Protein AF-A0A0J1FW89-F1 (afdb_monomer_lite)

Secondary structure (DSSP, 8-state):
-----TTT----EEEEEETTEEEEEETTT--EEE--HHHHHHHHT-

Foldseek 3Di:
DQDADPVPRDSQWDWDDDPNFTKIARPPPRDMDGDDPVRVVVNVVD

Radius of gyration: 10.08 Å; chains: 1; bounding box: 20×20×27 Å

pLDDT: mean 84.3, std 9.48, range [50.91, 93.38]

Organism: NCBI:txid476652

Structure (mmCIF, N/CA/C/O backbone):
data_AF-A0A0J1FW89-F1
#
_entry.id   AF-A0A0J1FW89-F1
#
loop_
_atom_site.group_PDB
_atom_site.id
_atom_site.type_symbol
_atom_site.label_atom_id
_atom_site.label_alt_id
_atom_site.label_comp_id
_atom_site.label_asym_id
_atom_site.label_entity_id
_atom_site.label_seq_id
_atom_site.pdbx_PDB_ins_code
_atom_site.Cartn_x
_atom_site.Cartn_y
_atom_site.Cartn_z
_atom_site.occupancy
_atom_site.B_iso_or_equiv
_atom_site.auth_seq_id
_atom_site.auth_comp_id
_atom_site.auth_asym_id
_atom_site.auth_atom_id
_atom_site.pdbx_PDB_model_num
ATOM 1 N N . MET A 1 1 ? 4.497 -4.365 13.801 1.00 50.91 1 MET A N 1
ATOM 2 C CA . MET A 1 1 ? 4.288 -2.901 13.934 1.00 50.91 1 MET A CA 1
ATOM 3 C C . MET A 1 1 ? 3.229 -2.508 12.911 1.00 50.91 1 MET A C 1
ATOM 5 O O . MET A 1 1 ? 3.515 -2.515 11.728 1.00 50.91 1 MET A O 1
ATOM 9 N N . V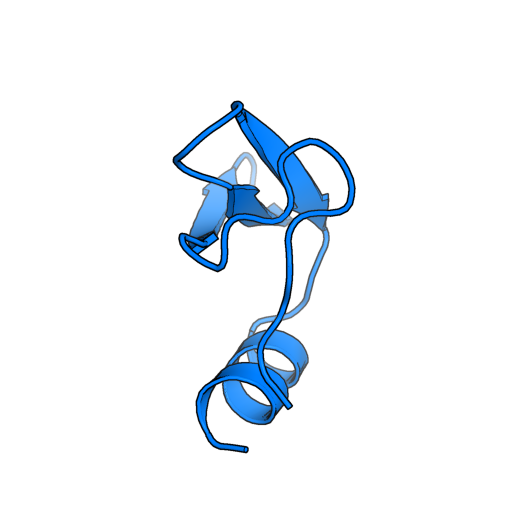AL A 1 2 ? 1.987 -2.248 13.334 1.00 59.59 2 VAL A N 1
ATOM 10 C CA . VAL A 1 2 ? 0.844 -2.070 12.413 1.00 59.59 2 VAL A CA 1
ATOM 11 C C . VAL A 1 2 ? 0.840 -0.660 11.813 1.00 59.59 2 VAL A C 1
ATOM 13 O O . VAL A 1 2 ? 0.796 0.313 12.571 1.00 59.59 2 VAL A O 1
ATOM 16 N N . LEU A 1 3 ? 0.832 -0.542 10.478 1.00 69.69 3 LEU A N 1
ATOM 17 C CA . LEU A 1 3 ? 0.704 0.744 9.779 1.00 69.69 3 LEU A CA 1
ATOM 18 C C . LEU A 1 3 ? -0.622 1.414 10.179 1.00 69.69 3 LEU A C 1
ATOM 20 O O . LEU A 1 3 ? -1.708 0.928 9.852 1.00 69.69 3 LEU A O 1
ATOM 24 N N . ARG A 1 4 ? -0.552 2.515 10.932 1.00 80.94 4 ARG A N 1
ATOM 25 C CA . ARG A 1 4 ? -1.722 3.321 11.303 1.00 80.94 4 ARG A CA 1
ATOM 26 C C . ARG A 1 4 ? -1.807 4.534 10.404 1.00 80.94 4 ARG A C 1
ATOM 28 O O . ARG A 1 4 ? -0.833 5.258 10.237 1.00 80.94 4 ARG A O 1
ATOM 35 N N . CYS A 1 5 ? -3.001 4.779 9.879 1.00 84.75 5 CYS A N 1
ATOM 36 C CA . CYS A 1 5 ? -3.214 5.889 8.977 1.00 84.75 5 CYS A CA 1
ATOM 37 C C . CYS A 1 5 ? -2.972 7.233 9.661 1.00 84.75 5 CYS A C 1
ATOM 39 O O . CYS A 1 5 ? -3.673 7.533 10.627 1.00 84.75 5 CYS A O 1
ATOM 41 N N . PRO A 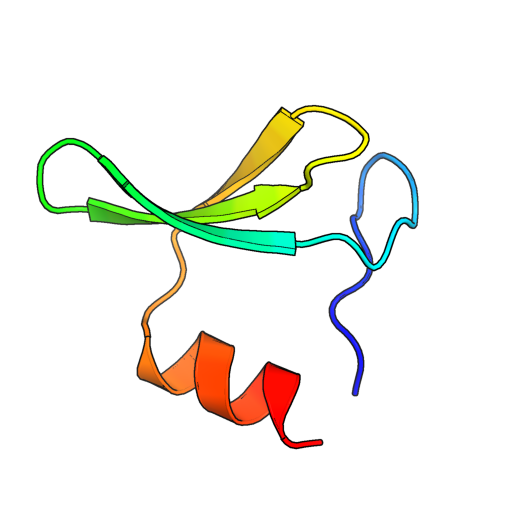1 6 ? -2.082 8.095 9.138 1.00 83.31 6 PRO A N 1
ATOM 42 C CA . PRO A 1 6 ? -1.801 9.388 9.758 1.00 83.31 6 PRO A CA 1
ATOM 43 C C . PRO A 1 6 ? -3.014 10.331 9.743 1.00 83.31 6 PRO A C 1
ATOM 45 O O . PRO A 1 6 ? -3.061 11.286 10.512 1.00 83.31 6 PRO A O 1
ATOM 48 N N . LYS A 1 7 ? -4.013 10.081 8.883 1.00 86.94 7 LYS A N 1
ATOM 49 C CA . LYS A 1 7 ? -5.224 10.911 8.762 1.00 86.94 7 LYS A CA 1
ATOM 50 C C . LYS A 1 7 ? -6.380 10.465 9.653 1.00 86.94 7 LYS A C 1
ATOM 52 O O . LYS A 1 7 ? -7.071 11.310 10.205 1.00 86.94 7 LYS A O 1
ATOM 57 N N . CYS A 1 8 ? -6.629 9.161 9.760 1.00 87.62 8 CYS A N 1
ATOM 58 C CA . CYS A 1 8 ? -7.813 8.628 10.451 1.00 87.62 8 CYS A CA 1
ATOM 59 C C . CYS A 1 8 ? -7.493 7.572 11.516 1.00 87.62 8 CYS A C 1
ATOM 61 O O . CYS A 1 8 ? -8.405 6.975 12.080 1.00 87.62 8 CYS A O 1
ATOM 63 N N . ASN A 1 9 ? -6.207 7.310 11.766 1.00 84.06 9 ASN A N 1
ATOM 64 C CA . ASN A 1 9 ? -5.691 6.315 12.709 1.00 84.06 9 ASN A CA 1
ATOM 65 C C . ASN A 1 9 ? -6.176 4.871 12.465 1.00 84.06 9 ASN A C 1
ATOM 67 O O . ASN A 1 9 ? -5.996 3.991 13.306 1.00 84.06 9 ASN A O 1
ATOM 71 N N . SER A 1 10 ? -6.790 4.622 11.306 1.00 86.38 10 SER A N 1
ATOM 72 C CA . SER A 1 10 ? -7.248 3.305 10.876 1.00 86.38 10 SER A CA 1
ATOM 73 C C . SER A 1 10 ? -6.065 2.448 10.443 1.00 86.38 10 SER A C 1
ATOM 75 O O . SER A 1 10 ? -5.139 2.931 9.799 1.00 86.38 10 SER A O 1
ATOM 77 N N . ASN A 1 11 ? -6.125 1.161 10.754 1.00 83.50 11 ASN A N 1
ATOM 78 C CA . ASN A 1 11 ? -5.194 0.133 10.287 1.00 83.50 11 ASN A CA 1
ATOM 79 C C . ASN A 1 11 ? -5.670 -0.548 8.991 1.00 83.50 11 ASN A C 1
ATOM 81 O O . ASN A 1 11 ? -5.089 -1.536 8.553 1.00 83.50 11 ASN A O 1
ATOM 85 N N . LYS A 1 12 ? -6.759 -0.055 8.388 1.00 84.88 12 LYS A N 1
ATOM 86 C CA . LYS A 1 12 ? -7.318 -0.607 7.152 1.00 84.88 12 LYS A CA 1
ATOM 87 C C . LYS A 1 12 ? -6.582 -0.040 5.948 1.00 84.88 12 LYS A C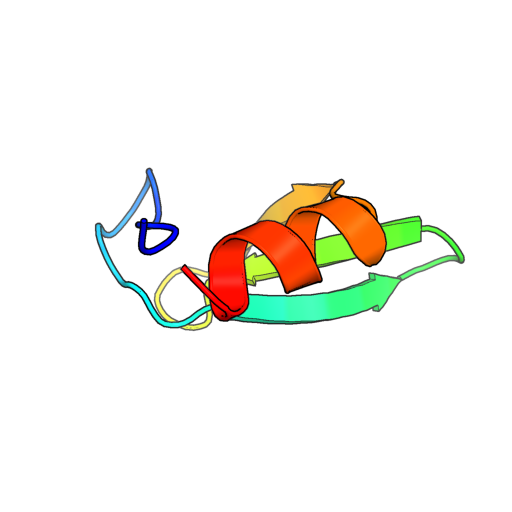 1
ATOM 89 O O . LYS A 1 12 ? -7.019 0.956 5.369 1.00 84.88 12 LYS A O 1
ATOM 94 N N . TYR A 1 13 ? -5.496 -0.695 5.580 1.00 86.81 13 TYR A N 1
ATOM 95 C CA . TYR A 1 13 ? -4.734 -0.401 4.378 1.00 86.81 13 TYR A CA 1
ATOM 96 C C . TYR A 1 13 ? -4.883 -1.505 3.333 1.00 86.81 13 TYR A C 1
ATOM 98 O O . TYR A 1 13 ? -5.162 -2.658 3.663 1.00 86.81 13 TYR A O 1
ATOM 106 N N . TYR A 1 14 ? -4.739 -1.125 2.070 1.00 86.69 14 TYR A N 1
ATOM 107 C CA . TYR A 1 14 ? -4.714 -2.024 0.929 1.00 86.69 14 TYR A CA 1
ATOM 108 C C . TYR A 1 14 ? -3.618 -1.568 -0.027 1.00 86.69 14 TYR A C 1
ATOM 110 O O . TYR A 1 14 ? -3.535 -0.387 -0.362 1.00 86.69 14 TYR A O 1
ATOM 118 N N . TYR A 1 15 ? -2.785 -2.512 -0.433 1.00 88.81 15 TYR A N 1
ATOM 119 C CA . TYR A 1 15 ? -1.709 -2.297 -1.383 1.00 88.81 15 TYR A CA 1
ATOM 120 C C . TYR A 1 15 ? -2.231 -2.505 -2.813 1.00 88.81 15 TYR A C 1
ATOM 122 O O . TYR A 1 15 ? -2.948 -3.473 -3.077 1.00 88.81 15 TYR A O 1
ATOM 130 N N . THR A 1 16 ? -1.904 -1.589 -3.725 1.00 90.12 16 THR A N 1
ATOM 131 C CA . THR A 1 16 ? -2.330 -1.629 -5.131 1.00 90.12 16 THR A CA 1
ATOM 132 C C . THR A 1 16 ? -1.323 -0.934 -6.041 1.00 90.12 16 THR A C 1
ATOM 134 O O . THR A 1 16 ? -0.439 -0.218 -5.583 1.00 90.12 16 THR A O 1
ATOM 137 N N . TYR A 1 17 ? -1.505 -1.100 -7.348 1.00 90.88 17 TYR A N 1
ATOM 138 C CA . TYR A 1 17 ? -0.718 -0.428 -8.375 1.00 90.88 17 TYR A CA 1
ATOM 139 C C . TYR A 1 17 ? -1.595 0.562 -9.146 1.00 90.88 17 TYR A C 1
ATOM 141 O O . TYR A 1 17 ? -2.690 0.203 -9.585 1.00 90.88 17 TYR A O 1
ATOM 149 N N . ILE A 1 18 ? -1.130 1.801 -9.321 1.00 87.44 18 ILE A N 1
ATOM 150 C CA . ILE A 1 18 ? -1.769 2.806 -10.186 1.00 87.44 18 ILE A CA 1
ATOM 151 C C . ILE A 1 18 ? -0.693 3.390 -11.096 1.00 87.44 18 ILE A C 1
ATOM 153 O O . ILE A 1 18 ? 0.308 3.890 -10.601 1.00 87.44 18 ILE A O 1
ATOM 157 N N . ASN A 1 19 ? -0.897 3.349 -12.417 1.00 89.75 19 ASN A N 1
ATOM 158 C CA . ASN A 1 19 ? 0.071 3.850 -13.406 1.00 89.75 19 ASN A CA 1
ATOM 159 C C . ASN A 1 19 ? 1.498 3.307 -13.182 1.00 89.75 19 ASN A C 1
ATOM 161 O O . ASN A 1 19 ? 2.450 4.079 -13.146 1.00 89.75 19 ASN A O 1
ATOM 165 N N . GLU A 1 20 ? 1.627 1.992 -12.965 1.00 88.12 20 GLU A N 1
ATOM 166 C CA . GLU A 1 20 ? 2.910 1.311 -12.695 1.00 88.12 20 GLU A CA 1
ATOM 167 C C . GLU A 1 20 ? 3.620 1.754 -11.398 1.00 88.12 20 GLU A C 1
ATOM 169 O O . GLU A 1 20 ? 4.751 1.351 -11.145 1.00 88.12 20 GLU A O 1
ATOM 174 N N . GLN A 1 21 ? 2.956 2.538 -10.541 1.00 89.38 21 GLN A N 1
ATOM 175 C CA . GLN A 1 21 ? 3.467 2.928 -9.228 1.00 89.38 21 GLN A CA 1
ATOM 176 C C . GLN A 1 21 ? 2.847 2.084 -8.119 1.00 89.38 21 GLN A C 1
ATOM 178 O O . GLN A 1 21 ? 1.630 1.888 -8.067 1.00 89.38 21 GLN A O 1
ATOM 183 N N . GLU A 1 22 ? 3.702 1.624 -7.212 1.00 93.38 22 GLU A N 1
ATOM 184 C CA . GLU A 1 22 ? 3.334 0.893 -6.003 1.00 93.38 22 GLU A CA 1
ATOM 185 C C . GLU A 1 22 ? 2.783 1.861 -4.956 1.00 93.38 22 GLU A C 1
ATOM 187 O O . GLU A 1 22 ? 3.473 2.792 -4.524 1.00 93.38 22 GLU A O 1
ATOM 192 N N . ILE A 1 23 ? 1.528 1.660 -4.555 1.00 91.88 23 ILE A N 1
ATOM 193 C CA . ILE A 1 23 ? 0.868 2.523 -3.582 1.00 91.88 23 ILE A CA 1
ATOM 194 C C . ILE A 1 23 ? 0.143 1.727 -2.500 1.00 91.88 23 ILE A C 1
ATOM 196 O O . ILE A 1 23 ? -0.398 0.641 -2.713 1.00 91.88 23 ILE A O 1
ATOM 200 N N . VAL A 1 24 ? 0.060 2.334 -1.326 1.00 90.25 24 VAL A N 1
ATOM 201 C CA . VAL A 1 24 ? -0.674 1.831 -0.172 1.00 90.25 24 VAL A CA 1
ATOM 202 C C . VAL A 1 24 ? -1.770 2.830 0.160 1.00 90.25 24 VAL A C 1
ATOM 204 O O . VAL A 1 24 ? -1.509 4.007 0.399 1.00 90.25 24 VAL A O 1
ATOM 207 N N . LEU A 1 25 ? -3.019 2.365 0.158 1.00 90.06 25 LEU A N 1
ATOM 208 C CA . LEU A 1 25 ? -4.202 3.203 0.321 1.00 90.06 25 LEU A CA 1
ATOM 209 C C . LEU A 1 25 ? -4.982 2.822 1.579 1.00 90.06 25 LEU A C 1
ATOM 211 O O . LEU A 1 25 ? -5.317 1.663 1.819 1.00 90.06 25 LEU A O 1
ATOM 215 N N . CYS A 1 26 ? -5.310 3.818 2.393 1.00 90.69 26 CYS A N 1
ATOM 216 C CA . CYS A 1 26 ? -6.150 3.686 3.567 1.00 90.69 26 CYS A CA 1
ATOM 217 C C . CYS A 1 26 ? -7.627 3.658 3.166 1.00 90.69 26 CYS A C 1
ATOM 219 O O . CYS A 1 26 ? -8.208 4.670 2.767 1.00 90.69 26 CYS A O 1
ATOM 221 N N . ARG A 1 27 ? -8.282 2.517 3.372 1.00 88.31 27 ARG A N 1
ATOM 222 C CA . ARG A 1 27 ? -9.688 2.297 3.001 1.00 88.31 27 ARG A CA 1
ATOM 223 C C . ARG A 1 27 ? -10.681 3.128 3.820 1.00 88.31 27 ARG A C 1
ATOM 225 O O . ARG A 1 27 ? -11.832 3.266 3.425 1.00 88.31 27 ARG A O 1
ATOM 232 N N . SER A 1 28 ? -10.265 3.656 4.970 1.00 89.31 28 SER A N 1
ATOM 233 C CA . SER A 1 28 ? -11.141 4.447 5.844 1.00 89.31 28 SER A CA 1
ATOM 234 C C . SER A 1 28 ? -11.283 5.906 5.417 1.00 89.31 28 SER A C 1
ATOM 236 O O . SER A 1 28 ? -12.355 6.469 5.594 1.00 89.31 28 SER A O 1
ATOM 238 N N . CYS A 1 2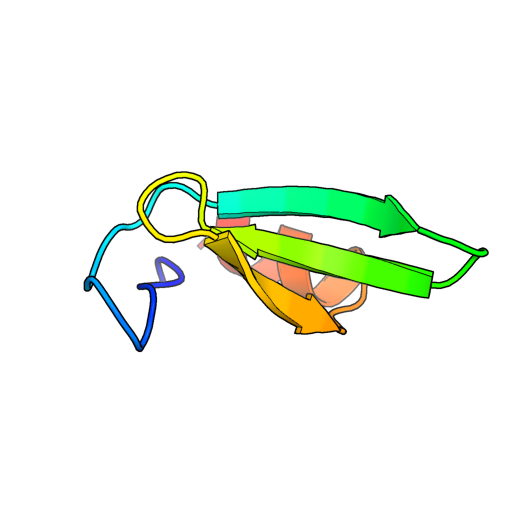9 ? -10.225 6.528 4.894 1.00 89.62 29 CYS A N 1
ATOM 239 C CA . CYS A 1 29 ? -10.230 7.963 4.578 1.00 89.62 29 CYS A CA 1
ATOM 240 C C . CYS A 1 29 ? -9.711 8.301 3.175 1.00 89.62 29 CYS A C 1
ATOM 242 O O . CYS A 1 29 ? -9.698 9.471 2.809 1.00 89.62 29 CYS A O 1
ATOM 244 N N . GLY A 1 30 ? -9.260 7.307 2.404 1.00 88.62 30 GLY A N 1
ATOM 245 C CA . GLY A 1 30 ? -8.702 7.507 1.067 1.00 88.62 30 GLY A CA 1
ATOM 246 C C . GLY A 1 30 ? -7.285 8.082 1.047 1.00 88.62 30 GLY A C 1
ATOM 247 O O . GLY A 1 30 ? -6.779 8.385 -0.028 1.00 88.62 30 GLY A O 1
ATOM 248 N N . TYR A 1 31 ? -6.633 8.242 2.206 1.00 89.62 31 TYR A N 1
ATOM 249 C CA . TYR A 1 31 ? -5.215 8.603 2.264 1.00 89.62 31 TYR A CA 1
ATOM 250 C C . TYR A 1 31 ? -4.376 7.547 1.548 1.00 89.62 31 TYR A C 1
ATOM 252 O O . TYR A 1 31 ? -4.604 6.361 1.761 1.00 89.62 31 TYR A O 1
ATOM 260 N N . TRP A 1 32 ? -3.407 7.963 0.744 1.00 89.25 32 TRP A N 1
ATOM 261 C CA . TRP A 1 32 ? -2.509 7.056 0.046 1.00 89.25 32 TRP A CA 1
ATOM 262 C C . TRP A 1 32 ? -1.075 7.573 0.100 1.00 89.25 32 TRP A C 1
ATOM 264 O O . TRP A 1 32 ? -0.839 8.775 0.243 1.00 89.25 32 TRP A O 1
ATOM 274 N N . GLU A 1 33 ? -0.135 6.647 -0.010 1.00 89.12 33 GLU A N 1
ATOM 275 C CA . GLU A 1 33 ? 1.299 6.908 -0.069 1.00 89.12 33 GLU A CA 1
ATOM 276 C C . GLU A 1 33 ? 1.970 5.895 -1.002 1.00 89.12 33 GLU A C 1
ATOM 278 O O . GLU A 1 33 ? 1.452 4.797 -1.209 1.00 89.12 33 GLU A O 1
ATOM 283 N N . SER A 1 34 ? 3.101 6.269 -1.595 1.00 90.88 34 SER A N 1
ATOM 284 C CA . SER A 1 34 ? 3.923 5.357 -2.392 1.00 90.88 34 SER A CA 1
ATOM 285 C C . SER A 1 34 ? 4.772 4.488 -1.470 1.00 90.88 34 SER A C 1
ATOM 287 O O . SER A 1 34 ? 5.510 5.027 -0.642 1.00 90.88 34 SER A O 1
ATOM 289 N N . MET A 1 35 ? 4.689 3.171 -1.621 1.00 88.19 35 MET A N 1
ATOM 290 C CA . MET A 1 35 ? 5.422 2.212 -0.793 1.00 88.19 35 MET A CA 1
ATOM 291 C C . MET A 1 35 ? 5.684 0.944 -1.598 1.00 88.19 35 MET A C 1
ATOM 293 O O . MET A 1 35 ? 4.771 0.431 -2.241 1.00 88.19 35 MET A O 1
ATOM 297 N N . SER A 1 36 ? 6.915 0.442 -1.543 1.00 90.19 36 SER A N 1
ATOM 298 C CA . SER A 1 36 ? 7.331 -0.791 -2.214 1.00 90.19 36 SER A CA 1
ATOM 299 C C . SER A 1 36 ? 6.652 -2.018 -1.597 1.00 90.19 36 SER A C 1
ATOM 301 O O . SER A 1 36 ? 6.379 -2.040 -0.392 1.00 90.19 36 SER A O 1
ATOM 303 N N . LEU A 1 37 ? 6.442 -3.073 -2.388 1.00 86.69 37 LEU A N 1
ATOM 304 C CA . LEU A 1 37 ? 5.864 -4.335 -1.910 1.00 86.69 37 LEU A CA 1
ATOM 305 C C . LEU A 1 37 ? 6.649 -4.925 -0.726 1.00 86.69 37 LEU A C 1
ATOM 307 O O . LEU A 1 37 ? 6.049 -5.336 0.261 1.00 86.69 37 LEU A O 1
ATOM 311 N N . ASP A 1 38 ? 7.983 -4.906 -0.795 1.00 88.69 38 ASP A N 1
ATOM 312 C CA . ASP A 1 38 ? 8.867 -5.449 0.248 1.00 88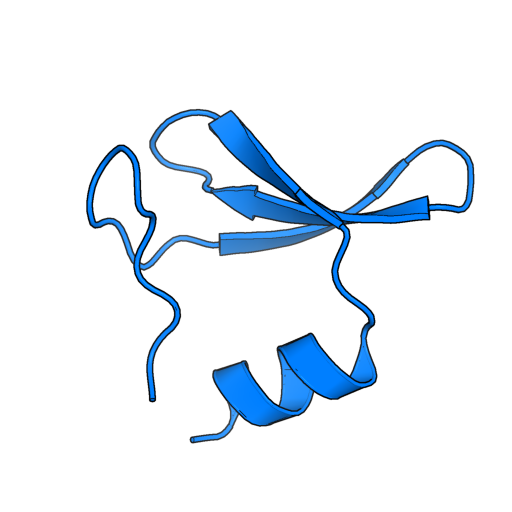.69 38 ASP A CA 1
ATOM 313 C C . ASP A 1 38 ? 8.695 -4.726 1.600 1.00 88.69 38 ASP A C 1
ATOM 315 O O . ASP A 1 38 ? 8.602 -5.358 2.656 1.00 88.69 38 ASP A O 1
ATOM 319 N N . ASP A 1 39 ? 8.571 -3.394 1.5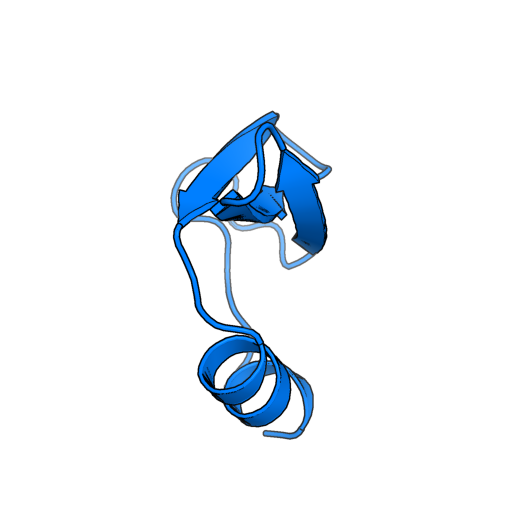74 1.00 87.19 39 ASP A N 1
ATOM 320 C CA . ASP A 1 39 ? 8.309 -2.586 2.769 1.00 87.19 39 ASP A CA 1
ATOM 321 C C . ASP A 1 39 ? 6.918 -2.882 3.345 1.00 87.19 39 ASP A C 1
ATOM 323 O O . ASP A 1 39 ? 6.761 -3.059 4.559 1.00 87.19 39 ASP A O 1
ATOM 327 N N . TRP A 1 40 ? 5.911 -2.992 2.474 1.00 85.69 40 TRP A N 1
ATOM 328 C CA . TRP A 1 40 ? 4.550 -3.351 2.864 1.00 85.69 40 TRP A CA 1
ATOM 329 C C . TRP A 1 40 ? 4.486 -4.738 3.529 1.00 85.69 40 TRP A C 1
ATOM 331 O O . TRP A 1 40 ? 3.861 -4.891 4.584 1.00 85.69 40 TRP A O 1
ATOM 341 N N . GLU A 1 41 ? 5.169 -5.742 2.974 1.00 85.00 41 GLU A N 1
ATOM 342 C CA . GLU A 1 41 ? 5.209 -7.099 3.534 1.00 85.00 41 GLU A CA 1
ATOM 343 C C . GLU A 1 41 ? 5.917 -7.159 4.894 1.00 85.00 41 GLU A C 1
ATOM 345 O O . GLU A 1 41 ? 5.434 -7.837 5.810 1.00 85.00 41 GLU A O 1
ATOM 350 N N . LYS A 1 42 ? 7.011 -6.407 5.076 1.00 84.62 42 LYS A N 1
ATOM 351 C CA . LYS A 1 42 ? 7.691 -6.269 6.379 1.00 84.62 42 LYS A CA 1
ATOM 352 C C . LYS A 1 42 ? 6.770 -5.687 7.452 1.00 84.62 42 LYS A C 1
ATOM 354 O O . LYS A 1 42 ? 6.785 -6.142 8.599 1.00 84.62 42 LYS A O 1
ATOM 359 N N . LEU A 1 43 ? 5.959 -4.697 7.079 1.00 78.50 43 LEU A N 1
ATOM 360 C CA . LEU A 1 43 ? 5.002 -4.037 7.969 1.00 78.50 43 LEU A CA 1
ATOM 361 C C . LEU A 1 43 ? 3.792 -4.925 8.291 1.00 78.50 43 LEU A C 1
ATOM 363 O O . LEU A 1 43 ? 3.307 -4.900 9.423 1.00 78.50 43 LEU A O 1
ATOM 367 N N . SER A 1 44 ? 3.322 -5.729 7.332 1.00 70.38 44 SER A N 1
ATOM 368 C CA . SER A 1 44 ? 2.173 -6.624 7.519 1.00 70.38 44 SER A CA 1
ATOM 369 C C . SER A 1 44 ? 2.487 -7.875 8.351 1.00 70.38 44 SER A C 1
ATOM 371 O O . SER A 1 44 ? 1.575 -8.413 8.976 1.00 70.38 44 SER A O 1
ATOM 373 N N . ASN A 1 45 ? 3.737 -8.350 8.357 1.00 66.12 45 ASN A N 1
ATOM 374 C CA . ASN A 1 45 ? 4.157 -9.565 9.075 1.00 66.12 45 ASN A CA 1
ATOM 375 C C . ASN A 1 45 ? 4.772 -9.305 10.471 1.00 66.12 45 ASN A C 1
ATOM 377 O O . ASN A 1 45 ? 5.286 -10.241 11.084 1.00 66.12 45 ASN A O 1
ATOM 381 N N . SER A 1 46 ? 4.731 -8.065 10.985 1.00 54.88 46 SER A N 1
ATOM 382 C CA . SER A 1 46 ? 5.325 -7.659 12.280 1.00 54.88 46 SER A CA 1
ATOM 383 C C . SER A 1 46 ? 4.318 -7.272 13.358 1.00 54.88 46 SER A C 1
ATOM 385 O O . SER A 1 46 ? 3.260 -6.698 13.020 1.00 54.88 46 SER A O 1
#

Sequence (46 aa):
MVLRCPKCNSNKYYYTYINEQEIVLCRSCGYWESMSLDDWEKLSNS